Protein AF-A0A059EZJ6-F1 (afdb_monomer_lite)

Secondary structure (DSSP, 8-state):
-HHHHHHHHHHHGGGS-HHHHHHHHHHHHHHHHHHHHHTS-----HHHHHHHHHHHHHHHHHHHTT--SPPPTTHHHHHHHHHHHHHHHHHHHHHIIIIIGGG-S-HHHHHHHHHHHHHHHHHHHHHHHHHHHHHHHHHHHHT-

InterPro domains:
  IPR000620 EamA domain [PF00892] (4-62)
  IPR037185 Multidrug transporter EmrE superfamily [SSF103481] (2-66)

Organism: NCBI:txid1288291

Sequence (144 aa):
MYFFSTLIFMKYYVLLSAVKVGILKNIKIIVVFLFSYLFLNKRINYKQMIGVFLVMIGVVGNSFNKSNKKTITNELINTFILLFSLILSACDYCYFDLKLRPRIFNYSEYFADMNLFYFIVALSFQILCYLREKNIKIKIFINY

pLDDT: mean 78.37, std 11.6, range [40.5, 90.56]

Foldseek 3Di:
DLVVLVVLLVVLVVVDDPLLLLLLLLVLVVLLVVCCVPPVVDDDDPVNVVVNVVSVCVSVVSSVVDPDDDDDPVVVVSSVSNNVSSNVNSVVVNVCVPPVQVVDPDNPVVVVVVVVVVVVVVVVVVVVVVVVVVVVVVVVVVVD

Structure (mmCIF, N/CA/C/O backbone):
data_AF-A0A059EZJ6-F1
#
_entry.id   AF-A0A059EZJ6-F1
#
loop_
_atom_site.group_PDB
_atom_site.id
_atom_site.type_symbol
_atom_site.label_atom_id
_atom_site.label_alt_id
_atom_site.label_comp_id
_atom_site.label_asym_id
_atom_site.label_entity_id
_atom_site.label_seq_id
_atom_site.pdbx_PDB_ins_code
_atom_site.Cartn_x
_atom_site.Cartn_y
_atom_site.Cartn_z
_atom_site.occupancy
_atom_site.B_iso_or_equiv
_atom_site.auth_seq_id
_atom_site.auth_comp_id
_atom_site.auth_asym_id
_atom_site.auth_atom_id
_atom_site.pdbx_PDB_model_num
ATOM 1 N N . MET A 1 1 ? -8.935 11.594 -3.777 1.00 61.47 1 MET A N 1
ATOM 2 C CA . MET A 1 1 ? -7.517 11.556 -3.360 1.00 61.47 1 MET A CA 1
ATOM 3 C C . MET A 1 1 ? -6.865 10.209 -3.675 1.00 61.47 1 MET A C 1
ATOM 5 O O . MET A 1 1 ? -5.824 10.227 -4.321 1.00 61.47 1 MET A O 1
ATOM 9 N N . TYR A 1 2 ? -7.528 9.071 -3.413 1.00 69.44 2 TYR A N 1
ATOM 10 C CA . TYR A 1 2 ? -6.985 7.736 -3.732 1.00 69.44 2 TYR A CA 1
ATOM 11 C C . TYR A 1 2 ? -6.539 7.579 -5.193 1.00 69.44 2 TYR A C 1
ATOM 13 O O . TYR A 1 2 ? -5.416 7.162 -5.457 1.00 69.44 2 TYR A O 1
ATOM 21 N N . PHE A 1 3 ? -7.370 8.000 -6.152 1.00 69.44 3 PHE A N 1
ATOM 22 C CA . PHE A 1 3 ? -7.025 7.969 -7.579 1.00 69.44 3 PHE A CA 1
ATOM 23 C C . PHE A 1 3 ? -5.740 8.755 -7.900 1.00 69.44 3 PHE A C 1
ATOM 25 O O . PHE A 1 3 ? -4.879 8.272 -8.626 1.00 69.44 3 PHE A O 1
ATOM 32 N N . PHE A 1 4 ? -5.557 9.925 -7.280 1.00 75.38 4 PHE A N 1
ATOM 33 C CA . PHE A 1 4 ? -4.369 10.762 -7.461 1.00 75.38 4 PHE A CA 1
ATOM 34 C C . PHE A 1 4 ? -3.108 10.103 -6.891 1.00 75.38 4 PHE A C 1
ATOM 36 O O . PHE A 1 4 ? -2.084 10.040 -7.570 1.00 75.38 4 PHE A O 1
ATOM 43 N N . SER A 1 5 ? -3.198 9.535 -5.684 1.00 82.19 5 SER A N 1
ATOM 44 C CA . SER A 1 5 ? -2.112 8.730 -5.117 1.00 82.19 5 SER A CA 1
ATOM 45 C C . SER A 1 5 ? -1.775 7.536 -6.018 1.00 82.19 5 SER A C 1
ATOM 47 O O . SER A 1 5 ? -0.612 7.283 -6.312 1.00 82.19 5 SER A O 1
ATOM 49 N N . THR A 1 6 ? -2.779 6.832 -6.536 1.00 78.44 6 THR A N 1
ATOM 50 C CA . THR A 1 6 ? -2.544 5.661 -7.394 1.00 78.44 6 THR A CA 1
ATOM 51 C C . THR A 1 6 ? -1.853 6.048 -8.706 1.00 78.44 6 THR A C 1
ATOM 53 O O . THR A 1 6 ? -0.942 5.349 -9.143 1.00 78.44 6 THR A O 1
ATOM 56 N N . LEU A 1 7 ? -2.210 7.191 -9.305 1.00 78.31 7 LEU A N 1
ATOM 57 C CA . LEU A 1 7 ? -1.542 7.716 -10.501 1.00 78.31 7 LEU A CA 1
ATOM 58 C C . LEU A 1 7 ? -0.074 8.078 -10.247 1.00 78.31 7 LEU A C 1
ATOM 60 O O . LEU A 1 7 ? 0.791 7.719 -11.048 1.00 78.31 7 LEU A O 1
ATOM 64 N N . ILE A 1 8 ? 0.224 8.756 -9.132 1.00 83.69 8 ILE A N 1
ATOM 65 C CA . ILE A 1 8 ? 1.609 9.066 -8.746 1.00 83.69 8 ILE A CA 1
ATOM 66 C C . ILE A 1 8 ? 2.381 7.763 -8.543 1.00 83.69 8 ILE A C 1
ATOM 68 O O . ILE A 1 8 ? 3.453 7.585 -9.122 1.00 83.69 8 ILE A O 1
ATOM 72 N N . PHE A 1 9 ? 1.819 6.815 -7.794 1.00 85.31 9 PHE A N 1
ATOM 73 C CA . PHE A 1 9 ? 2.445 5.519 -7.572 1.00 85.31 9 PHE A CA 1
ATOM 74 C C . PHE A 1 9 ? 2.781 4.822 -8.899 1.00 85.31 9 PHE A C 1
ATOM 76 O O . PHE A 1 9 ? 3.932 4.437 -9.106 1.00 85.31 9 PHE A O 1
ATOM 83 N N . MET A 1 10 ? 1.814 4.726 -9.820 1.00 82.06 10 MET A N 1
ATOM 84 C CA . MET A 1 10 ? 1.993 4.083 -11.129 1.00 82.06 10 MET A CA 1
ATOM 85 C C . MET A 1 10 ? 3.024 4.793 -12.021 1.00 82.06 10 MET A C 1
ATOM 87 O O . MET A 1 10 ? 3.708 4.147 -12.810 1.00 82.06 10 MET A O 1
ATOM 91 N N . LYS A 1 11 ? 3.196 6.109 -11.884 1.00 81.06 11 LYS A N 1
ATOM 92 C CA . LYS A 1 11 ? 4.205 6.852 -12.649 1.00 81.06 11 LYS A CA 1
ATOM 93 C C . LYS A 1 11 ? 5.629 6.611 -12.137 1.00 81.06 11 LYS A C 1
ATOM 95 O O . LYS A 1 11 ? 6.552 6.489 -12.938 1.00 81.06 11 LYS A O 1
ATOM 100 N N . TYR A 1 12 ? 5.814 6.552 -10.819 1.00 81.56 12 TYR A N 1
ATOM 101 C CA . TYR A 1 12 ? 7.149 6.540 -10.209 1.00 81.56 12 TYR A CA 1
ATOM 102 C C . TYR A 1 12 ? 7.658 5.142 -9.829 1.00 81.56 12 TYR A C 1
ATOM 104 O O . TYR A 1 12 ? 8.867 4.972 -9.682 1.00 81.56 12 TYR A O 1
ATOM 112 N N . TYR A 1 13 ? 6.796 4.121 -9.713 1.00 81.69 13 TYR A N 1
ATOM 113 C CA . TYR A 1 13 ? 7.254 2.771 -9.342 1.00 81.69 13 TYR A CA 1
ATOM 114 C C . TYR A 1 13 ? 8.160 2.121 -10.394 1.00 81.69 13 TYR A C 1
ATOM 116 O O . TYR A 1 13 ? 9.045 1.355 -10.025 1.00 81.69 13 TYR A O 1
ATOM 124 N N . VAL A 1 14 ? 7.974 2.439 -11.680 1.00 79.38 14 VAL A N 1
ATOM 125 C CA . VAL A 1 14 ? 8.791 1.897 -12.783 1.00 79.38 14 VAL A CA 1
ATOM 126 C C . VAL A 1 14 ? 10.231 2.426 -12.731 1.00 79.38 14 VAL A C 1
ATOM 128 O O . VAL A 1 14 ? 11.149 1.780 -13.226 1.00 79.38 14 VAL A O 1
ATOM 131 N N . LEU A 1 15 ? 10.446 3.583 -12.095 1.00 79.44 15 LEU A N 1
ATOM 132 C CA . LEU A 1 15 ? 11.753 4.243 -11.998 1.00 79.44 15 LEU A CA 1
ATOM 133 C C . LEU A 1 15 ? 12.632 3.690 -10.866 1.00 79.44 15 LEU A C 1
ATOM 135 O O . LEU A 1 15 ? 13.781 4.103 -10.725 1.00 79.44 15 LEU A O 1
ATOM 139 N N . LEU A 1 16 ? 12.101 2.787 -10.039 1.00 77.38 16 LEU A N 1
ATOM 140 C CA . LEU A 1 16 ? 12.779 2.222 -8.876 1.00 77.38 16 LEU A CA 1
ATOM 141 C C . LEU A 1 16 ? 12.893 0.702 -9.007 1.00 77.38 16 LEU A C 1
ATOM 143 O O . LEU A 1 16 ? 12.056 0.034 -9.607 1.00 77.38 16 LEU A O 1
ATOM 147 N N . SER A 1 17 ? 13.930 0.130 -8.390 1.00 80.06 17 SER A N 1
ATOM 148 C CA . SER A 1 17 ? 14.060 -1.327 -8.287 1.00 80.06 17 SER A CA 1
ATOM 149 C C . SER A 1 17 ? 12.823 -1.937 -7.620 1.00 80.06 17 SER A C 1
ATOM 151 O O . SER A 1 17 ? 12.374 -1.451 -6.579 1.00 80.06 17 SER A O 1
ATOM 153 N N . ALA A 1 18 ? 12.334 -3.056 -8.162 1.00 76.94 18 ALA A N 1
ATOM 154 C CA . ALA A 1 18 ? 11.202 -3.801 -7.609 1.00 76.94 18 ALA A CA 1
ATOM 155 C C . ALA A 1 18 ? 11.384 -4.139 -6.118 1.00 76.94 18 ALA A C 1
ATOM 157 O O . ALA A 1 18 ? 10.416 -4.141 -5.360 1.00 76.94 18 ALA A O 1
ATOM 158 N N . VAL A 1 19 ? 12.630 -4.355 -5.679 1.00 77.19 19 VAL A N 1
ATOM 159 C CA . VAL A 1 19 ? 12.962 -4.572 -4.265 1.00 77.19 19 VAL A CA 1
ATOM 160 C C . VAL A 1 19 ? 12.653 -3.323 -3.444 1.00 77.19 19 VAL A C 1
ATOM 162 O O . VAL A 1 19 ? 11.889 -3.403 -2.490 1.00 77.19 19 VAL A O 1
ATOM 165 N N . LYS A 1 20 ? 13.182 -2.157 -3.845 1.00 77.94 20 LYS A N 1
ATOM 166 C CA . LYS A 1 20 ? 12.946 -0.881 -3.150 1.00 77.94 20 LYS A CA 1
ATOM 167 C C . LYS A 1 20 ? 11.453 -0.559 -3.100 1.00 77.94 20 LYS A C 1
ATOM 169 O O . LYS A 1 20 ? 10.941 -0.228 -2.039 1.00 77.94 20 LYS A O 1
ATOM 174 N N . VAL A 1 21 ? 10.735 -0.727 -4.212 1.00 82.56 21 VAL A N 1
ATOM 175 C CA . VAL A 1 21 ? 9.277 -0.517 -4.258 1.00 82.56 21 VAL A CA 1
ATOM 176 C C . VAL A 1 21 ? 8.549 -1.465 -3.304 1.00 82.56 21 VAL A C 1
ATOM 178 O O . VAL A 1 21 ? 7.637 -1.033 -2.601 1.00 82.56 21 VAL A O 1
ATOM 181 N N . GLY A 1 22 ? 8.955 -2.735 -3.245 1.00 79.25 22 GLY A N 1
ATOM 182 C CA . GLY A 1 22 ? 8.407 -3.710 -2.303 1.00 79.25 22 GLY A CA 1
ATOM 183 C C . GLY A 1 22 ? 8.581 -3.272 -0.849 1.00 79.25 22 GLY A C 1
ATOM 184 O O . GLY A 1 22 ? 7.619 -3.291 -0.086 1.00 79.25 22 GLY A O 1
ATOM 185 N N . ILE A 1 23 ? 9.772 -2.796 -0.484 1.00 81.69 23 ILE A N 1
ATOM 186 C CA . ILE A 1 23 ? 10.063 -2.275 0.861 1.00 81.69 23 ILE A CA 1
ATOM 187 C C . ILE A 1 23 ? 9.182 -1.063 1.167 1.00 81.69 23 ILE A C 1
ATOM 189 O O . ILE A 1 23 ? 8.494 -1.038 2.187 1.00 81.69 23 ILE A O 1
ATOM 193 N N . LEU A 1 24 ? 9.143 -0.090 0.253 1.00 84.00 24 LEU A N 1
ATOM 194 C CA . LEU A 1 24 ? 8.353 1.129 0.413 1.00 84.00 24 LEU A CA 1
ATOM 195 C C . LEU A 1 24 ? 6.864 0.821 0.581 1.00 84.00 24 LEU A C 1
ATOM 197 O O . LEU A 1 24 ? 6.231 1.369 1.479 1.00 84.00 24 LEU A O 1
ATOM 201 N N . LYS A 1 25 ? 6.300 -0.100 -0.212 1.00 84.81 25 LYS A N 1
ATOM 202 C CA . LYS A 1 25 ? 4.890 -0.507 -0.081 1.00 84.81 25 LYS A CA 1
ATOM 203 C C . LYS A 1 25 ? 4.546 -0.976 1.330 1.00 84.81 25 LYS A C 1
ATOM 205 O O . LYS A 1 25 ? 3.452 -0.687 1.807 1.00 84.81 25 LYS A O 1
ATOM 210 N N . ASN A 1 26 ? 5.465 -1.656 2.005 1.00 85.56 26 ASN A N 1
ATOM 211 C CA . ASN A 1 26 ? 5.215 -2.173 3.344 1.00 85.56 26 ASN A CA 1
ATOM 212 C C . ASN A 1 26 ? 5.242 -1.088 4.430 1.00 85.56 26 ASN A C 1
ATOM 214 O O . ASN A 1 26 ? 4.577 -1.244 5.453 1.00 85.56 26 ASN A O 1
ATOM 218 N N . ILE A 1 27 ? 5.894 0.055 4.184 1.00 83.50 27 ILE A N 1
ATOM 219 C CA . ILE A 1 27 ? 5.819 1.228 5.074 1.00 83.50 27 ILE A CA 1
ATOM 220 C C . ILE A 1 27 ? 4.369 1.704 5.224 1.00 83.50 27 ILE A C 1
ATOM 222 O O . ILE A 1 27 ? 3.977 2.158 6.299 1.00 83.50 27 ILE A O 1
ATOM 226 N N . LYS A 1 28 ? 3.532 1.518 4.192 1.00 85.75 28 LYS A N 1
ATOM 227 C CA . LYS A 1 28 ? 2.098 1.837 4.242 1.00 85.75 28 LYS A CA 1
ATOM 228 C C . LYS A 1 28 ? 1.406 1.206 5.456 1.00 85.75 28 LYS A C 1
ATOM 230 O O . LYS A 1 28 ? 0.552 1.850 6.053 1.00 85.75 28 LYS A O 1
ATOM 235 N N . ILE A 1 29 ? 1.780 -0.014 5.845 1.00 86.25 29 ILE A N 1
ATOM 236 C CA . ILE A 1 29 ? 1.166 -0.741 6.970 1.00 86.25 29 ILE A CA 1
ATOM 237 C C . ILE A 1 29 ? 1.432 -0.012 8.291 1.00 86.25 29 ILE A C 1
ATOM 239 O O . ILE A 1 29 ? 0.518 0.175 9.091 1.00 86.25 29 ILE A O 1
ATOM 243 N N . ILE A 1 30 ? 2.661 0.472 8.479 1.00 86.31 30 ILE A N 1
ATOM 244 C CA . ILE A 1 30 ? 3.070 1.255 9.652 1.00 86.31 30 ILE A CA 1
ATOM 245 C C . ILE A 1 30 ? 2.305 2.579 9.688 1.00 86.31 30 ILE A C 1
ATOM 247 O O . ILE A 1 30 ? 1.795 2.974 10.733 1.00 86.31 30 ILE A O 1
ATOM 251 N N . VAL A 1 31 ? 2.185 3.247 8.537 1.00 87.31 31 VAL A N 1
ATOM 252 C CA . VAL A 1 31 ? 1.465 4.523 8.428 1.00 87.31 31 VAL A CA 1
ATOM 253 C C . VAL A 1 31 ? -0.018 4.337 8.745 1.00 87.31 31 VAL A C 1
ATOM 255 O O . VAL A 1 31 ? -0.564 5.115 9.519 1.00 87.31 31 VAL A O 1
ATOM 258 N N . VAL A 1 32 ? -0.664 3.292 8.214 1.00 87.94 32 VAL A N 1
ATOM 259 C CA . VAL A 1 32 ? -2.070 2.974 8.523 1.00 87.94 32 VAL A CA 1
ATOM 260 C C . VAL A 1 32 ? -2.251 2.690 10.013 1.00 87.94 32 VAL A C 1
ATOM 262 O O . VAL A 1 32 ? -3.205 3.186 10.612 1.00 87.94 32 VAL A O 1
ATOM 265 N N . PHE A 1 33 ? -1.339 1.928 10.621 1.00 87.62 33 PHE A N 1
ATOM 266 C CA . PHE A 1 33 ? -1.367 1.638 12.053 1.00 87.62 33 PHE A CA 1
ATOM 267 C C . PHE A 1 33 ? -1.252 2.915 12.893 1.00 87.62 33 PHE A C 1
ATOM 269 O O . PHE A 1 33 ? -2.107 3.162 13.743 1.00 87.62 33 PHE A O 1
ATOM 276 N N . LEU A 1 34 ? -0.253 3.759 12.610 1.00 86.88 34 LEU A N 1
ATOM 277 C CA . LEU A 1 34 ? -0.044 5.036 13.298 1.00 86.88 34 LEU A CA 1
ATOM 278 C C . LEU A 1 34 ? -1.246 5.969 13.139 1.00 86.88 34 LEU A C 1
ATOM 280 O O . LEU A 1 34 ? -1.724 6.516 14.129 1.00 86.88 34 LEU A O 1
ATOM 284 N N . PHE A 1 35 ? -1.777 6.114 11.922 1.00 86.50 35 PHE A N 1
ATOM 285 C CA . PHE A 1 35 ? -2.961 6.939 11.685 1.00 86.50 35 PHE A CA 1
ATOM 286 C C . PHE A 1 35 ? -4.194 6.400 12.411 1.00 86.50 35 PHE A C 1
ATOM 288 O O . PHE A 1 35 ? -4.951 7.172 12.993 1.00 86.50 35 PHE A O 1
ATOM 295 N N . SER A 1 36 ? -4.387 5.082 12.418 1.00 84.31 36 SER A N 1
ATOM 296 C CA . SER A 1 36 ? -5.515 4.450 13.110 1.00 84.31 36 SER A CA 1
ATOM 297 C C . SER A 1 36 ? -5.436 4.612 14.626 1.00 84.31 36 SER A C 1
ATOM 299 O O . SER A 1 36 ? -6.460 4.819 15.276 1.00 84.31 36 SER A O 1
ATOM 301 N N . TYR A 1 37 ? -4.228 4.548 15.185 1.00 83.81 37 TYR A N 1
ATOM 302 C CA . TYR A 1 37 ? -4.005 4.775 16.607 1.00 83.81 37 TYR A CA 1
ATOM 303 C C . TYR A 1 37 ? -4.206 6.247 16.991 1.00 83.81 37 TYR A C 1
ATOM 305 O O . TYR A 1 37 ? -4.960 6.535 17.914 1.00 83.81 37 TYR A O 1
ATOM 313 N N . LEU A 1 38 ? -3.566 7.173 16.265 1.00 81.44 38 LEU A N 1
ATOM 314 C CA . LEU A 1 38 ? -3.495 8.592 16.635 1.00 81.44 38 LEU A CA 1
ATOM 315 C C . LEU A 1 38 ? -4.724 9.410 16.220 1.00 81.44 38 LEU A C 1
ATOM 317 O O . LEU A 1 38 ? -5.171 10.258 16.981 1.00 81.44 38 LEU A O 1
ATOM 321 N N . PHE A 1 39 ? -5.258 9.196 15.013 1.00 78.75 39 PHE A N 1
ATOM 322 C CA . PHE A 1 39 ? -6.326 10.041 14.454 1.00 78.75 39 PHE A CA 1
ATOM 323 C C . PHE A 1 39 ? -7.712 9.411 14.563 1.00 78.75 39 PHE A C 1
ATOM 325 O O . PHE A 1 39 ? -8.704 10.127 14.668 1.00 78.75 39 PHE A O 1
ATOM 332 N N . LEU A 1 40 ? -7.801 8.079 14.512 1.00 76.69 40 LEU A N 1
ATOM 333 C CA . LEU A 1 40 ? -9.084 7.376 14.564 1.00 76.69 40 LEU A CA 1
ATOM 334 C C . LEU A 1 40 ? -9.491 6.975 15.991 1.00 76.69 40 LEU A C 1
ATOM 336 O O . LEU A 1 40 ? -10.592 6.451 16.161 1.00 76.69 40 LEU A O 1
ATOM 340 N N . ASN A 1 41 ? -8.618 7.165 16.993 1.00 76.25 41 ASN A N 1
ATOM 341 C CA . ASN A 1 41 ? -8.789 6.680 18.371 1.00 76.25 41 ASN A CA 1
ATOM 342 C C . ASN A 1 41 ? -9.257 5.213 18.442 1.00 76.25 41 ASN A C 1
ATOM 344 O O . ASN A 1 41 ? -9.976 4.807 19.361 1.00 76.25 41 ASN A O 1
ATOM 348 N N . LYS A 1 42 ? -8.874 4.391 17.455 1.00 78.69 42 LYS A N 1
ATOM 349 C CA . LYS A 1 42 ? -9.260 2.981 17.437 1.00 78.69 42 LYS A CA 1
ATOM 350 C C . LYS A 1 42 ? -8.436 2.239 18.475 1.00 78.69 42 LYS A C 1
ATOM 352 O O . LYS A 1 42 ? -7.211 2.312 18.479 1.00 78.69 42 LYS A O 1
ATOM 357 N N . ARG A 1 43 ? -9.115 1.480 19.338 1.00 80.06 43 ARG A N 1
ATOM 358 C CA . ARG A 1 43 ? -8.443 0.585 20.284 1.00 80.06 43 ARG A CA 1
ATOM 359 C C . ARG A 1 43 ? -7.800 -0.556 19.508 1.00 80.06 43 ARG A C 1
ATOM 361 O O . ARG A 1 43 ? -8.487 -1.430 18.984 1.00 80.06 43 ARG A O 1
ATOM 368 N N . ILE A 1 44 ? -6.478 -0.519 19.425 1.00 78.00 44 ILE A N 1
ATOM 369 C CA . ILE A 1 44 ? -5.685 -1.551 18.771 1.00 78.00 44 ILE A CA 1
ATOM 370 C C . ILE A 1 44 ? -5.525 -2.717 19.739 1.00 78.00 44 ILE A C 1
ATOM 372 O O . ILE A 1 44 ? -5.061 -2.551 20.866 1.00 78.00 44 ILE A O 1
ATOM 376 N N . ASN A 1 45 ? -5.918 -3.908 19.298 1.00 85.88 45 ASN A N 1
ATOM 377 C CA . ASN A 1 45 ? -5.761 -5.119 20.095 1.00 85.88 45 ASN A CA 1
ATOM 378 C C . ASN A 1 45 ? -4.286 -5.564 20.096 1.00 85.88 45 ASN A C 1
ATOM 380 O O . ASN A 1 45 ? -3.601 -5.464 19.078 1.00 85.88 45 ASN A O 1
ATOM 384 N N . TYR A 1 46 ? -3.812 -6.144 21.198 1.00 84.25 46 TYR A N 1
ATOM 385 C CA . TYR A 1 46 ? -2.456 -6.683 21.334 1.00 84.25 46 TYR A CA 1
ATOM 386 C C . TYR A 1 46 ? -2.082 -7.656 20.199 1.00 84.25 46 TYR A C 1
ATOM 388 O O . TYR A 1 46 ? -0.980 -7.596 19.656 1.00 84.25 46 TYR A O 1
ATOM 396 N N . LYS A 1 47 ? -3.039 -8.479 19.740 1.00 87.44 47 LYS A N 1
ATOM 397 C CA . LYS A 1 47 ? -2.852 -9.371 18.578 1.00 87.44 47 LYS A CA 1
ATOM 398 C C . LYS A 1 47 ? -2.539 -8.612 17.278 1.00 87.44 47 LYS A C 1
ATOM 400 O O . LYS A 1 47 ? -1.719 -9.064 16.487 1.00 87.44 47 LYS A O 1
ATOM 405 N N . GLN A 1 48 ? -3.171 -7.457 17.056 1.00 84.69 48 GLN A N 1
ATOM 406 C CA . GLN A 1 48 ? -2.915 -6.617 15.878 1.00 84.69 48 GLN A CA 1
ATOM 407 C C . GLN A 1 48 ? -1.530 -5.971 15.958 1.00 84.69 48 GLN A C 1
ATOM 409 O O . GLN A 1 48 ? -0.835 -5.884 14.949 1.00 84.69 48 GLN A O 1
ATOM 414 N N . MET A 1 49 ? -1.106 -5.580 17.162 1.00 86.81 49 MET A N 1
ATOM 415 C CA . MET A 1 49 ? 0.220 -5.011 17.398 1.00 86.81 49 MET A CA 1
ATOM 416 C C . MET A 1 49 ? 1.335 -6.023 17.095 1.00 86.81 49 MET A C 1
ATOM 418 O O . MET A 1 49 ? 2.275 -5.695 16.372 1.00 86.81 49 MET A O 1
ATOM 422 N N . ILE A 1 50 ? 1.184 -7.275 17.549 1.00 89.62 50 ILE A N 1
ATOM 423 C CA . ILE A 1 50 ? 2.103 -8.374 17.202 1.00 89.62 50 ILE A CA 1
ATOM 424 C C . ILE A 1 50 ? 2.149 -8.591 15.684 1.00 89.62 50 ILE A C 1
ATOM 426 O O . ILE A 1 50 ? 3.230 -8.747 15.119 1.00 89.62 50 ILE A O 1
ATOM 430 N N . GLY A 1 51 ? 0.995 -8.559 15.010 1.00 85.94 51 GLY A N 1
ATOM 431 C CA . GLY A 1 51 ? 0.922 -8.698 13.554 1.00 85.94 51 GLY A CA 1
ATOM 432 C C . GLY A 1 51 ? 1.724 -7.625 12.812 1.00 85.94 51 GLY A C 1
ATOM 433 O O . GLY A 1 51 ? 2.499 -7.947 11.914 1.00 85.94 51 GLY A O 1
ATOM 434 N N . VAL A 1 52 ? 1.605 -6.358 13.220 1.00 85.88 52 VAL A N 1
ATOM 435 C CA . VAL A 1 52 ? 2.398 -5.262 12.632 1.00 85.88 52 VAL A CA 1
ATOM 436 C C . VAL A 1 52 ? 3.893 -5.452 12.889 1.00 85.88 52 VAL A C 1
ATOM 438 O O . VAL A 1 52 ? 4.702 -5.216 11.991 1.00 85.88 52 VAL A O 1
ATOM 441 N N . PHE A 1 53 ? 4.265 -5.933 14.075 1.00 87.44 53 PHE A N 1
ATOM 442 C CA . PHE A 1 53 ? 5.660 -6.201 14.419 1.00 87.44 53 PHE A CA 1
ATOM 443 C C . PHE A 1 53 ? 6.262 -7.344 13.584 1.00 87.44 53 PHE A C 1
ATOM 445 O O . PHE A 1 53 ? 7.365 -7.218 13.056 1.00 87.44 53 PHE A O 1
ATOM 452 N N . LEU A 1 54 ? 5.511 -8.430 13.381 1.00 88.69 54 LEU A N 1
ATOM 453 C CA . LEU A 1 54 ? 5.893 -9.537 12.497 1.00 88.69 54 LEU A CA 1
ATOM 454 C C . LEU A 1 54 ? 6.095 -9.075 11.052 1.00 88.69 54 LEU A C 1
ATOM 456 O O . LEU A 1 54 ? 7.084 -9.443 10.418 1.00 88.69 54 LEU A O 1
ATOM 460 N N . VAL A 1 55 ? 5.187 -8.238 10.544 1.00 85.75 55 VAL A N 1
ATOM 461 C CA . VAL A 1 55 ? 5.321 -7.644 9.209 1.00 85.75 55 VAL A CA 1
ATOM 462 C C . VAL A 1 55 ? 6.597 -6.810 9.126 1.00 85.75 55 VAL A C 1
ATOM 464 O O . VAL A 1 55 ? 7.373 -6.994 8.195 1.00 85.75 55 VAL A O 1
ATOM 467 N N . MET A 1 56 ? 6.858 -5.944 10.108 1.00 83.94 56 MET A N 1
ATOM 468 C CA . MET A 1 56 ? 8.088 -5.146 10.175 1.00 83.94 56 MET A CA 1
ATOM 469 C C . MET A 1 56 ? 9.346 -6.018 10.103 1.00 83.94 56 MET A C 1
ATOM 471 O O . MET A 1 56 ? 10.214 -5.765 9.266 1.00 83.94 56 MET A O 1
ATOM 475 N N . ILE A 1 57 ? 9.420 -7.075 10.916 1.00 85.88 57 ILE A N 1
ATOM 476 C CA . ILE A 1 57 ? 10.551 -8.013 10.912 1.00 85.88 57 ILE A CA 1
ATOM 477 C C . ILE A 1 57 ? 10.707 -8.668 9.535 1.00 85.88 57 ILE A C 1
ATOM 479 O O . ILE A 1 57 ? 11.815 -8.706 9.000 1.00 85.88 57 ILE A O 1
ATOM 483 N N . GLY A 1 58 ? 9.612 -9.138 8.932 1.00 83.06 58 GLY A N 1
ATOM 484 C CA . GLY A 1 58 ? 9.645 -9.763 7.608 1.00 83.06 58 GLY A CA 1
ATOM 485 C C . GLY A 1 58 ? 10.139 -8.813 6.514 1.00 83.06 58 GLY A C 1
ATOM 486 O O . GLY A 1 58 ? 10.931 -9.200 5.654 1.00 83.06 58 GLY A O 1
ATOM 487 N N . VAL A 1 59 ? 9.724 -7.548 6.566 1.00 80.75 59 VAL A N 1
ATOM 488 C CA . VAL A 1 59 ? 10.134 -6.517 5.603 1.00 80.75 59 VAL A CA 1
ATOM 489 C C . VAL A 1 59 ? 11.612 -6.202 5.754 1.00 80.75 59 VAL A C 1
ATOM 491 O O . VAL A 1 59 ? 12.346 -6.221 4.765 1.00 80.75 59 VAL A O 1
ATOM 494 N N . VAL A 1 60 ? 12.056 -5.939 6.981 1.00 77.56 60 VAL A N 1
ATOM 495 C CA . VAL A 1 60 ? 13.449 -5.608 7.291 1.00 77.56 60 VAL A CA 1
ATOM 496 C C . VAL A 1 60 ? 14.363 -6.783 6.933 1.00 77.56 60 VAL A C 1
ATOM 498 O O . VAL A 1 60 ? 15.327 -6.596 6.191 1.00 77.56 60 VAL A O 1
ATOM 501 N N . GLY A 1 61 ? 14.011 -8.005 7.342 1.00 77.19 61 GLY A N 1
ATOM 502 C CA . GLY A 1 61 ? 14.770 -9.216 7.023 1.00 77.19 61 GLY A CA 1
ATOM 503 C C . GLY A 1 61 ? 14.909 -9.465 5.517 1.00 77.19 61 GLY A C 1
ATOM 504 O O . GLY A 1 61 ? 16.005 -9.736 5.032 1.00 77.19 61 GLY A O 1
ATOM 505 N N . ASN A 1 62 ? 13.831 -9.292 4.746 1.00 72.94 62 ASN A N 1
ATOM 506 C CA . ASN A 1 62 ? 13.871 -9.468 3.289 1.00 72.94 62 ASN A CA 1
ATOM 507 C C . ASN A 1 62 ? 14.648 -8.345 2.569 1.00 72.94 62 ASN A C 1
ATOM 509 O O . ASN A 1 62 ? 15.199 -8.549 1.487 1.00 72.94 62 ASN A O 1
ATOM 513 N N . SER A 1 63 ? 14.720 -7.156 3.172 1.00 66.88 63 SER A N 1
ATOM 514 C CA . SER A 1 63 ? 15.434 -6.001 2.611 1.00 66.88 63 SER A CA 1
ATOM 515 C C . SER A 1 63 ? 16.952 -6.169 2.655 1.00 66.88 63 SER A C 1
ATOM 517 O O . SER A 1 63 ? 17.638 -5.805 1.697 1.00 66.88 63 SER A O 1
ATOM 519 N N . PHE A 1 64 ? 17.478 -6.743 3.742 1.00 65.75 64 PHE A N 1
ATOM 520 C CA . PHE A 1 64 ? 18.922 -6.896 3.947 1.00 65.75 64 PHE A CA 1
ATOM 521 C C . PHE A 1 64 ? 19.587 -7.824 2.927 1.00 65.75 64 PHE A C 1
ATOM 523 O O . PHE A 1 64 ? 20.743 -7.617 2.571 1.00 65.75 64 PHE A O 1
ATOM 530 N N . ASN A 1 65 ? 18.854 -8.792 2.377 1.00 63.75 65 ASN A N 1
ATOM 531 C CA . ASN A 1 65 ? 19.436 -9.821 1.517 1.00 63.75 65 ASN A CA 1
ATOM 532 C C . ASN A 1 65 ? 19.699 -9.365 0.062 1.00 63.75 65 ASN A C 1
ATOM 534 O O . ASN A 1 65 ? 20.164 -10.153 -0.758 1.00 63.75 65 ASN A O 1
ATOM 538 N N . LYS A 1 66 ? 19.355 -8.119 -0.312 1.00 60.31 66 LYS A N 1
ATOM 539 C CA . LYS A 1 66 ? 19.284 -7.712 -1.734 1.00 60.31 66 LYS A CA 1
ATOM 540 C C . LYS A 1 66 ? 19.908 -6.358 -2.097 1.00 60.31 66 LYS A C 1
ATOM 542 O O . LYS A 1 66 ? 19.761 -5.914 -3.238 1.00 60.31 66 LYS A O 1
ATOM 547 N N . SER A 1 67 ? 20.617 -5.697 -1.183 1.00 52.50 67 SER A N 1
ATOM 548 C CA . SER A 1 67 ? 21.148 -4.343 -1.407 1.00 52.50 67 SER A CA 1
ATOM 549 C C . SER A 1 67 ? 22.602 -4.330 -1.906 1.00 52.50 67 SER A C 1
ATOM 551 O O . SER A 1 67 ? 23.501 -3.976 -1.157 1.00 52.50 67 SER A O 1
ATOM 553 N N . ASN A 1 68 ? 22.832 -4.660 -3.184 1.00 51.44 68 ASN A N 1
ATOM 554 C CA . ASN A 1 68 ? 24.132 -4.472 -3.858 1.00 51.44 68 ASN A CA 1
ATOM 555 C C . ASN A 1 68 ? 23.983 -3.798 -5.242 1.00 51.44 68 ASN A C 1
ATOM 557 O O . ASN A 1 68 ? 24.426 -4.323 -6.261 1.00 51.44 68 ASN A O 1
ATOM 561 N N . LYS A 1 69 ? 23.336 -2.624 -5.316 1.00 56.09 69 LYS A N 1
ATOM 562 C CA . LYS A 1 69 ? 23.351 -1.777 -6.531 1.00 56.09 69 LYS A CA 1
ATOM 563 C C . LYS A 1 69 ? 23.583 -0.302 -6.192 1.00 56.09 69 LYS A C 1
ATOM 565 O O . LYS A 1 69 ? 22.929 0.231 -5.301 1.00 56.09 69 LYS A O 1
ATOM 570 N N . LYS A 1 70 ? 24.508 0.329 -6.933 1.00 50.78 70 LYS A N 1
ATOM 571 C CA . LYS A 1 70 ? 24.891 1.750 -6.827 1.00 50.78 70 LYS A CA 1
ATOM 572 C C . LYS A 1 70 ? 23.671 2.665 -6.994 1.00 50.78 70 LYS A C 1
ATOM 574 O O . LYS A 1 70 ? 22.921 2.522 -7.957 1.00 50.78 70 LYS A O 1
ATOM 579 N N . THR A 1 71 ? 23.508 3.594 -6.058 1.00 53.72 71 THR A N 1
ATOM 580 C CA . THR A 1 71 ? 22.462 4.621 -6.025 1.00 53.72 71 THR A CA 1
ATOM 581 C C . THR A 1 71 ? 22.740 5.720 -7.052 1.00 53.72 71 THR A C 1
ATOM 583 O O . THR A 1 71 ? 23.808 6.328 -7.038 1.00 53.72 71 THR A O 1
ATOM 586 N N . ILE A 1 72 ? 21.780 5.986 -7.942 1.00 55.84 72 ILE A N 1
ATOM 587 C CA . ILE A 1 72 ? 21.829 7.115 -8.890 1.00 55.84 72 ILE A CA 1
ATOM 588 C C . ILE A 1 72 ? 21.159 8.325 -8.224 1.00 55.84 72 ILE A C 1
ATOM 590 O O . ILE A 1 72 ? 20.138 8.183 -7.557 1.00 55.84 72 ILE A O 1
ATOM 594 N N . THR A 1 73 ? 21.705 9.525 -8.414 1.00 54.28 73 THR A N 1
ATOM 595 C CA . THR A 1 73 ? 21.301 10.789 -7.763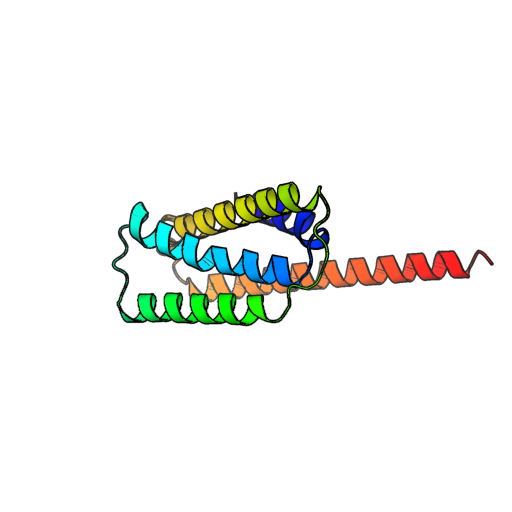 1.00 54.28 73 THR A CA 1
ATOM 596 C C . THR A 1 73 ? 19.821 11.177 -7.928 1.00 54.28 73 THR A C 1
ATOM 598 O O . THR A 1 73 ? 19.264 11.808 -7.033 1.00 54.28 73 THR A O 1
ATOM 601 N N . ASN A 1 74 ? 19.133 10.724 -8.984 1.00 65.19 74 ASN A N 1
ATOM 602 C CA . ASN A 1 74 ? 17.686 10.941 -9.167 1.00 65.19 74 ASN A CA 1
ATOM 603 C C . ASN A 1 74 ? 16.792 9.931 -8.421 1.00 65.19 74 ASN A C 1
ATOM 605 O O . ASN A 1 74 ? 15.576 10.122 -8.349 1.00 65.19 74 ASN A O 1
ATOM 609 N N . GLU A 1 75 ? 17.352 8.862 -7.846 1.00 73.19 75 GLU A N 1
ATOM 610 C CA . GLU A 1 75 ? 16.555 7.883 -7.098 1.00 73.19 75 GLU A CA 1
ATOM 611 C C . GLU A 1 75 ? 15.959 8.482 -5.823 1.00 73.19 75 GLU A C 1
ATOM 613 O O . GLU A 1 75 ? 14.834 8.125 -5.490 1.00 73.19 75 GLU A O 1
ATOM 618 N N . LEU A 1 76 ? 16.661 9.406 -5.150 1.00 78.75 76 LEU A N 1
ATOM 619 C CA . LEU A 1 76 ? 16.218 9.989 -3.878 1.00 78.75 76 LEU A CA 1
ATOM 620 C C . LEU A 1 76 ? 14.876 10.717 -4.011 1.00 78.75 76 LEU A C 1
ATOM 622 O O . LEU A 1 76 ? 13.939 10.434 -3.261 1.00 78.75 76 LEU A O 1
ATOM 626 N N . ILE A 1 77 ? 14.755 11.602 -5.002 1.00 83.88 77 ILE A N 1
ATOM 627 C CA . ILE A 1 77 ? 13.522 12.356 -5.264 1.00 83.88 77 ILE A CA 1
ATOM 628 C C . ILE A 1 77 ? 12.377 11.392 -5.599 1.00 83.88 77 ILE A C 1
ATOM 630 O O . ILE A 1 77 ? 11.285 11.511 -5.044 1.00 83.88 77 ILE A O 1
ATOM 634 N N . ASN A 1 78 ? 12.641 10.378 -6.429 1.00 83.69 78 ASN A N 1
ATOM 635 C CA . ASN A 1 78 ? 11.643 9.367 -6.779 1.00 83.69 78 ASN A CA 1
ATOM 636 C C . ASN A 1 78 ? 11.189 8.559 -5.554 1.00 83.69 78 ASN A C 1
ATOM 638 O O . ASN A 1 78 ? 9.992 8.322 -5.398 1.00 83.69 78 ASN A O 1
ATOM 642 N N . THR A 1 79 ? 12.103 8.180 -4.651 1.00 85.25 79 THR A N 1
ATOM 643 C CA . THR A 1 79 ? 11.740 7.527 -3.380 1.00 85.25 79 THR A CA 1
ATOM 644 C C . THR A 1 79 ? 10.872 8.419 -2.502 1.00 85.25 79 THR A C 1
ATOM 646 O O . THR A 1 79 ? 9.890 7.923 -1.953 1.00 85.25 79 THR A O 1
ATOM 649 N N . PHE A 1 80 ? 11.171 9.718 -2.395 1.00 88.06 80 PHE A N 1
ATOM 650 C CA . PHE A 1 80 ? 10.359 10.651 -1.607 1.00 88.06 80 PHE A CA 1
ATOM 651 C C . PHE A 1 80 ? 8.956 10.834 -2.186 1.00 88.06 80 PHE A C 1
ATOM 653 O O . PHE A 1 80 ? 7.976 10.767 -1.444 1.00 88.06 80 PHE A O 1
ATOM 660 N N . ILE A 1 81 ? 8.836 10.999 -3.504 1.00 88.94 81 ILE A N 1
ATOM 661 C CA . ILE A 1 81 ? 7.533 11.119 -4.172 1.00 88.94 81 ILE A CA 1
ATOM 662 C C . ILE A 1 81 ? 6.709 9.841 -3.973 1.00 88.94 81 ILE A C 1
ATOM 664 O O . ILE A 1 81 ? 5.511 9.901 -3.686 1.00 88.94 81 ILE A O 1
ATOM 668 N N . LEU A 1 82 ? 7.346 8.673 -4.080 1.00 88.19 82 LEU A N 1
ATOM 669 C CA . LEU A 1 82 ? 6.673 7.388 -3.917 1.00 88.19 82 LEU A CA 1
ATOM 670 C C . LEU A 1 82 ? 6.258 7.147 -2.454 1.00 88.19 82 LEU A C 1
ATOM 672 O O . LEU A 1 82 ? 5.146 6.682 -2.206 1.00 88.19 82 LEU A O 1
ATOM 676 N N . LEU A 1 83 ? 7.083 7.548 -1.482 1.00 88.62 83 LEU A N 1
ATOM 677 C CA . LEU A 1 83 ? 6.716 7.576 -0.060 1.00 88.62 83 LEU A CA 1
ATOM 678 C C . LEU A 1 83 ? 5.512 8.482 0.200 1.00 88.62 83 LEU A C 1
ATOM 680 O O . LEU A 1 83 ? 4.548 8.049 0.829 1.00 88.62 83 LEU A O 1
ATOM 684 N N . PHE A 1 84 ? 5.537 9.709 -0.319 1.00 89.88 84 PHE A N 1
ATOM 685 C CA . PHE A 1 84 ? 4.431 10.655 -0.184 1.00 89.88 84 PHE A CA 1
ATOM 686 C C . PHE A 1 84 ? 3.129 10.078 -0.751 1.00 89.88 84 PHE A C 1
ATOM 688 O O . PHE A 1 84 ? 2.089 10.099 -0.093 1.00 89.88 84 PHE A O 1
ATOM 695 N N . SER A 1 85 ? 3.206 9.470 -1.936 1.00 90.56 85 SER A N 1
ATOM 696 C CA . SER A 1 85 ? 2.089 8.763 -2.559 1.00 90.56 85 SER A CA 1
ATOM 697 C C . SER A 1 85 ? 1.514 7.681 -1.641 1.00 90.56 85 SER A C 1
ATOM 699 O O . SER A 1 85 ? 0.298 7.605 -1.457 1.00 90.56 85 SER A O 1
ATOM 701 N N . LEU A 1 86 ? 2.372 6.849 -1.046 1.00 89.06 86 LEU A N 1
ATOM 702 C CA . LEU A 1 86 ? 1.959 5.761 -0.159 1.00 89.06 86 LEU A CA 1
ATOM 703 C C . LEU A 1 86 ? 1.311 6.270 1.130 1.00 89.06 86 LEU A C 1
ATOM 705 O O . LEU A 1 86 ? 0.302 5.704 1.554 1.00 89.06 86 LEU A O 1
ATOM 709 N N . ILE A 1 87 ? 1.850 7.343 1.713 1.00 89.56 87 ILE A N 1
ATOM 710 C CA . ILE A 1 87 ? 1.271 8.003 2.889 1.00 89.56 87 ILE 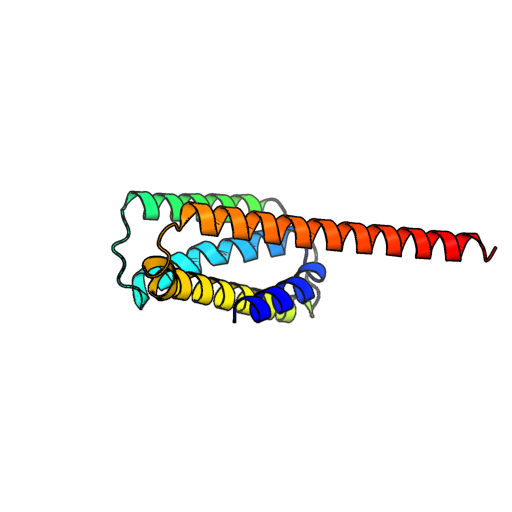A CA 1
ATOM 711 C C . ILE A 1 87 ? -0.123 8.535 2.549 1.00 89.56 87 ILE A C 1
ATOM 713 O O . ILE A 1 87 ? -1.075 8.228 3.260 1.00 89.56 87 ILE A O 1
ATOM 717 N N . LEU A 1 88 ? -0.278 9.233 1.420 1.00 89.50 88 LEU A N 1
ATOM 718 C CA . LEU A 1 88 ? -1.580 9.744 0.982 1.00 89.50 88 LEU A CA 1
ATOM 719 C C . LEU A 1 88 ? -2.607 8.606 0.817 1.00 89.50 88 LEU A C 1
ATOM 721 O O . LEU A 1 88 ? -3.728 8.701 1.309 1.00 89.50 88 LEU A O 1
ATOM 725 N N . SER A 1 89 ? -2.192 7.484 0.213 1.00 88.62 89 SER A N 1
ATOM 726 C CA . SER A 1 89 ? -3.033 6.284 0.058 1.00 88.62 89 SER A CA 1
ATOM 727 C C . SER A 1 89 ? -3.423 5.649 1.398 1.00 88.62 89 SER A C 1
ATOM 729 O O . SER A 1 89 ? -4.519 5.103 1.527 1.00 88.62 89 SER A O 1
ATOM 731 N N . ALA A 1 90 ? -2.521 5.659 2.386 1.00 87.88 90 ALA A N 1
ATOM 732 C CA . ALA A 1 90 ? -2.807 5.178 3.736 1.00 87.88 90 ALA A CA 1
ATOM 733 C C . ALA A 1 90 ? -3.850 6.062 4.427 1.00 87.88 90 ALA A C 1
ATOM 735 O O . ALA A 1 90 ? -4.823 5.541 4.968 1.00 87.88 90 ALA A O 1
ATOM 736 N N . CYS A 1 91 ? -3.681 7.383 4.354 1.00 87.75 91 CYS A N 1
ATOM 737 C CA . CYS A 1 91 ? -4.630 8.345 4.910 1.00 87.75 91 CYS A CA 1
ATOM 738 C C . CYS A 1 91 ? -6.020 8.189 4.286 1.00 87.75 91 CYS A C 1
ATOM 740 O O . CYS A 1 91 ? -7.015 8.150 5.008 1.00 87.75 91 CYS A O 1
ATOM 742 N N . ASP A 1 92 ? -6.087 8.028 2.961 1.00 86.62 92 ASP A N 1
ATOM 743 C CA . ASP A 1 92 ? -7.339 7.789 2.240 1.00 86.62 92 ASP A CA 1
ATOM 744 C C . ASP A 1 92 ? -8.046 6.519 2.719 1.00 86.62 92 ASP A C 1
ATOM 746 O O . ASP A 1 92 ? -9.259 6.522 2.931 1.00 86.62 92 ASP A O 1
ATOM 750 N N . TYR A 1 93 ? -7.288 5.438 2.922 1.00 85.06 93 TYR A N 1
ATOM 751 C CA . TYR A 1 93 ? -7.826 4.186 3.446 1.00 85.06 93 TYR A CA 1
ATOM 752 C C . TYR A 1 93 ? -8.402 4.368 4.857 1.00 85.06 93 TYR A C 1
ATOM 754 O O . TYR A 1 93 ? -9.527 3.951 5.126 1.00 85.06 93 TYR A O 1
ATOM 762 N N . CYS A 1 94 ? -7.667 5.046 5.740 1.00 85.56 94 CYS A N 1
ATOM 763 C CA . CYS A 1 94 ? -8.128 5.348 7.093 1.00 85.56 94 CYS A CA 1
ATOM 764 C C . CYS A 1 94 ? -9.394 6.226 7.092 1.00 85.56 94 CYS A C 1
ATOM 766 O O . CYS A 1 94 ? -10.332 5.970 7.847 1.00 85.56 94 CYS A O 1
ATOM 768 N N . TYR A 1 95 ? -9.461 7.233 6.217 1.00 85.38 95 TYR A N 1
ATOM 769 C CA . TYR A 1 95 ? -10.643 8.084 6.065 1.00 85.38 95 TYR A CA 1
ATOM 770 C C . TYR A 1 95 ? -11.855 7.308 5.535 1.00 85.38 95 TYR A C 1
ATOM 772 O O . TYR A 1 95 ? -12.972 7.471 6.038 1.00 85.38 95 TYR A O 1
ATOM 780 N N . PHE A 1 96 ? -11.640 6.437 4.546 1.00 84.75 96 PHE A N 1
ATOM 781 C CA . PHE A 1 96 ? -12.678 5.554 4.025 1.00 84.75 96 PHE A CA 1
ATOM 782 C C . PHE A 1 96 ? -13.247 4.660 5.134 1.00 84.75 96 PHE A C 1
ATOM 784 O O . PHE A 1 96 ? -14.465 4.586 5.302 1.00 84.75 96 PHE A O 1
ATOM 791 N N . ASP A 1 97 ? -12.373 4.051 5.935 1.00 83.50 97 ASP A N 1
ATOM 792 C CA . ASP A 1 97 ? -12.749 3.159 7.032 1.00 83.50 97 ASP A CA 1
ATOM 793 C C . ASP A 1 97 ? -13.496 3.884 8.170 1.00 83.50 97 ASP A C 1
ATOM 795 O O . ASP A 1 97 ? -14.346 3.282 8.825 1.00 83.50 97 ASP A O 1
ATOM 799 N N . LEU A 1 98 ? -13.241 5.180 8.391 1.00 83.38 98 LEU A N 1
ATOM 800 C CA . LEU A 1 98 ? -14.009 5.997 9.340 1.00 83.38 98 LEU A CA 1
ATOM 801 C C . LEU A 1 98 ? -15.390 6.392 8.830 1.00 83.38 98 LEU A C 1
ATOM 803 O O . LEU A 1 98 ? -16.370 6.301 9.564 1.00 83.38 98 LEU A O 1
ATOM 807 N N . LYS A 1 99 ? -15.451 6.963 7.624 1.00 84.06 99 LYS A N 1
ATOM 808 C CA . LYS A 1 99 ? -16.600 7.782 7.213 1.00 84.06 99 LYS A CA 1
ATOM 809 C C . LYS A 1 99 ? -17.499 7.088 6.207 1.00 84.06 99 LYS A C 1
ATOM 811 O O . LYS A 1 99 ? -18.711 7.292 6.232 1.00 84.06 99 LYS A O 1
ATOM 816 N N . LEU A 1 100 ? -16.903 6.317 5.302 1.00 82.56 100 LEU A N 1
ATOM 817 C CA . LEU A 1 100 ? -17.607 5.685 4.190 1.00 82.56 100 LEU A CA 1
ATOM 818 C C . LEU A 1 100 ? -18.026 4.267 4.556 1.00 82.56 100 LEU A C 1
ATOM 820 O O . LEU A 1 100 ? -19.191 3.929 4.381 1.00 82.56 100 LEU A O 1
ATOM 824 N N . ARG A 1 101 ? -17.125 3.475 5.148 1.00 82.94 101 ARG A N 1
ATOM 825 C CA . ARG A 1 101 ? -17.396 2.079 5.508 1.00 82.94 101 ARG A CA 1
ATOM 826 C C . ARG A 1 101 ? -18.661 1.882 6.359 1.00 82.94 101 ARG A C 1
ATOM 828 O O . ARG A 1 101 ? -19.439 1.010 5.992 1.00 82.94 101 ARG A O 1
ATOM 835 N N . PRO A 1 102 ? -18.938 2.667 7.421 1.00 84.69 102 PRO A N 1
ATOM 836 C CA . PRO A 1 102 ? -20.147 2.469 8.231 1.00 84.69 102 PRO A CA 1
ATOM 837 C C . PRO A 1 102 ? -21.453 2.771 7.486 1.00 84.69 102 PRO A C 1
ATOM 839 O O . PRO A 1 102 ? -22.520 2.387 7.946 1.00 84.69 102 PRO A O 1
ATOM 842 N N . ARG A 1 103 ? -21.383 3.489 6.356 1.00 87.62 103 ARG A N 1
ATOM 843 C CA . ARG A 1 103 ? -22.545 3.833 5.523 1.00 87.62 103 ARG A CA 1
ATOM 844 C C . ARG A 1 103 ? -22.853 2.763 4.475 1.00 87.62 103 ARG A C 1
ATOM 846 O O . ARG A 1 103 ? -23.849 2.883 3.770 1.00 87.62 103 ARG A O 1
ATOM 853 N N . ILE A 1 104 ? -21.994 1.753 4.340 1.00 86.75 104 ILE A N 1
ATOM 854 C CA . ILE A 1 104 ? -22.154 0.660 3.382 1.00 86.75 104 ILE A CA 1
ATOM 855 C C . ILE A 1 104 ? -22.840 -0.497 4.108 1.00 86.75 104 ILE A C 1
ATOM 857 O O . ILE A 1 104 ? -22.277 -1.054 5.046 1.00 86.75 104 ILE A O 1
ATOM 861 N N . PHE A 1 105 ? -24.044 -0.856 3.658 1.00 80.00 105 PHE A N 1
ATOM 862 C CA . PHE A 1 105 ? -24.863 -1.903 4.277 1.00 80.00 105 PHE A CA 1
ATOM 863 C C . PHE A 1 105 ? -24.195 -3.290 4.189 1.00 80.00 105 PHE A C 1
ATOM 865 O O . PHE A 1 105 ? -24.010 -3.943 5.210 1.00 80.00 105 PHE A O 1
ATOM 872 N N . ASN A 1 106 ? -23.721 -3.682 2.996 1.00 86.38 106 ASN A N 1
ATOM 873 C CA . ASN A 1 106 ? -22.988 -4.934 2.757 1.00 86.38 106 ASN A CA 1
ATOM 874 C C . ASN A 1 106 ? -21.540 -4.663 2.331 1.00 86.38 106 AS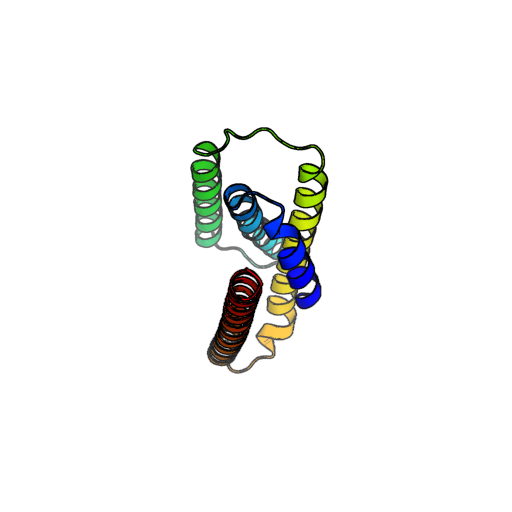N A C 1
ATOM 876 O O . ASN A 1 106 ? -21.199 -4.643 1.148 1.00 86.38 106 ASN A O 1
ATOM 880 N N . TYR A 1 107 ? -20.657 -4.455 3.310 1.00 83.38 107 TYR A N 1
ATOM 881 C CA . TYR A 1 107 ? -19.244 -4.171 3.035 1.00 83.38 107 TYR A CA 1
ATOM 882 C C . TYR A 1 107 ? -18.520 -5.316 2.306 1.00 83.38 107 TYR A C 1
ATOM 884 O O . TYR A 1 107 ? -17.656 -5.050 1.475 1.00 83.38 107 TYR A O 1
ATOM 892 N N . SER A 1 108 ? -18.848 -6.577 2.607 1.00 84.38 108 SER A N 1
ATOM 893 C CA . SER A 1 108 ? -18.214 -7.748 1.984 1.00 84.38 108 SER A CA 1
ATOM 894 C C . SER A 1 108 ? -18.484 -7.829 0.484 1.00 84.38 108 SER A C 1
ATOM 896 O O . SER A 1 108 ? -17.545 -8.021 -0.284 1.00 84.38 108 SER A O 1
ATOM 898 N N . GLU A 1 109 ? -19.740 -7.641 0.076 1.00 87.25 109 GLU A N 1
ATOM 899 C CA . GLU A 1 109 ? -20.149 -7.624 -1.335 1.00 87.25 109 GLU A CA 1
ATOM 900 C C . GLU A 1 109 ? -19.521 -6.431 -2.054 1.00 87.25 109 GLU A C 1
ATOM 902 O O . GLU A 1 109 ? -18.808 -6.616 -3.034 1.00 87.25 109 GLU A O 1
ATOM 907 N N . TYR A 1 110 ? -19.636 -5.228 -1.478 1.00 86.44 110 TYR A N 1
ATOM 908 C CA . TYR A 1 110 ? -19.001 -4.025 -2.023 1.00 86.44 110 TYR A CA 1
ATOM 909 C C . TYR A 1 110 ? -17.488 -4.201 -2.237 1.00 86.44 110 TYR A C 1
ATOM 911 O O . TYR A 1 110 ? -16.935 -3.788 -3.257 1.00 86.44 110 TYR A O 1
ATOM 919 N N . PHE A 1 111 ? -16.794 -4.809 -1.272 1.00 83.12 111 PHE A N 1
ATOM 920 C CA . PHE A 1 111 ? -15.360 -5.066 -1.369 1.00 83.12 111 PHE A CA 1
ATOM 921 C C . PHE A 1 111 ? -15.026 -6.090 -2.461 1.00 83.12 111 PHE A C 1
ATOM 923 O O . PHE A 1 111 ? -14.039 -5.910 -3.181 1.00 83.12 111 PHE A O 1
ATOM 930 N N . ALA A 1 112 ? -15.829 -7.149 -2.595 1.00 85.12 112 ALA A N 1
ATOM 931 C CA . ALA A 1 112 ? -15.666 -8.141 -3.652 1.00 85.12 112 ALA A CA 1
ATOM 932 C C . ALA A 1 112 ? -15.858 -7.505 -5.036 1.00 85.12 112 ALA A C 1
ATOM 934 O O . ALA A 1 112 ? -14.968 -7.630 -5.880 1.00 85.12 112 ALA A O 1
ATOM 935 N N . ASP A 1 113 ? -16.938 -6.745 -5.221 1.00 88.00 113 ASP A N 1
ATOM 936 C CA . ASP A 1 113 ? -17.271 -6.068 -6.477 1.00 88.00 113 ASP A CA 1
ATOM 937 C C . ASP A 1 113 ? -16.175 -5.089 -6.900 1.00 88.00 113 ASP A C 1
ATOM 939 O O . ASP A 1 113 ? -15.723 -5.100 -8.047 1.00 88.00 113 ASP A O 1
ATOM 943 N N . MET A 1 114 ? -15.680 -4.279 -5.960 1.00 82.88 114 MET A N 1
ATOM 944 C CA . MET A 1 114 ? -14.612 -3.320 -6.242 1.00 82.88 114 MET A CA 1
ATOM 945 C C . MET A 1 114 ? -13.306 -4.017 -6.630 1.00 82.88 114 MET A C 1
ATOM 947 O O . MET A 1 114 ? -12.642 -3.582 -7.572 1.00 82.88 114 MET A O 1
ATOM 951 N N . ASN A 1 115 ? -12.928 -5.108 -5.960 1.00 83.75 115 ASN A N 1
ATOM 952 C CA . ASN A 1 115 ? -11.727 -5.862 -6.334 1.00 83.75 115 ASN A CA 1
ATOM 953 C C . ASN A 1 115 ? -11.868 -6.537 -7.701 1.00 83.75 115 ASN A C 1
ATOM 955 O O . ASN A 1 115 ? -10.914 -6.518 -8.480 1.00 83.75 115 ASN A O 1
ATOM 959 N N . LEU A 1 116 ? -13.042 -7.095 -8.006 1.00 87.94 116 LEU A N 1
ATOM 960 C CA . LEU A 1 116 ? -13.346 -7.670 -9.317 1.00 87.94 116 LEU A CA 1
ATOM 961 C C . LEU A 1 116 ? -13.235 -6.607 -10.412 1.00 87.94 116 LEU A C 1
ATOM 963 O O . LEU A 1 116 ? -12.565 -6.823 -11.422 1.00 87.94 116 LEU A O 1
ATOM 967 N N . PHE A 1 117 ? -13.807 -5.428 -10.171 1.00 85.94 117 PHE A N 1
ATOM 968 C CA . PHE A 1 117 ? -13.697 -4.288 -11.072 1.00 85.94 117 PHE A CA 1
ATOM 969 C C . PHE A 1 117 ? -12.233 -3.882 -11.302 1.00 85.94 117 PHE A C 1
ATOM 971 O O . PHE A 1 117 ? -11.790 -3.794 -12.449 1.00 85.94 117 PHE A O 1
ATOM 978 N N . TYR A 1 118 ? -11.444 -3.705 -10.235 1.00 78.62 118 TYR A N 1
ATOM 979 C CA . TYR A 1 118 ? -10.018 -3.378 -10.355 1.00 78.62 118 TYR A CA 1
ATOM 980 C C . TYR A 1 118 ? -9.225 -4.455 -11.100 1.00 78.62 118 TYR A C 1
ATOM 982 O O . TYR A 1 118 ? -8.347 -4.120 -11.897 1.00 78.62 118 TYR A O 1
ATOM 990 N N . PHE A 1 119 ? -9.532 -5.733 -10.875 1.00 81.44 119 PHE A N 1
ATOM 991 C CA . PHE A 1 119 ? -8.899 -6.844 -11.580 1.00 81.44 119 PHE A CA 1
ATOM 992 C C . PHE A 1 119 ? -9.185 -6.794 -13.085 1.00 81.44 119 PHE A C 1
ATOM 994 O O . PHE A 1 119 ? -8.254 -6.883 -13.885 1.00 81.44 119 PHE A O 1
ATOM 1001 N N . ILE A 1 120 ? -10.442 -6.572 -13.479 1.00 88.19 120 ILE A N 1
ATOM 1002 C CA . ILE A 1 120 ? -10.844 -6.457 -14.889 1.00 88.19 120 ILE A CA 1
ATOM 1003 C C . ILE A 1 120 ? -10.150 -5.262 -15.560 1.00 88.19 120 ILE A C 1
ATOM 1005 O O . ILE A 1 120 ? -9.625 -5.383 -16.671 1.00 88.19 120 ILE A O 1
ATOM 1009 N N . VAL A 1 121 ? -10.092 -4.110 -14.886 1.00 80.12 121 VAL A N 1
ATOM 1010 C CA . VAL A 1 121 ? -9.395 -2.915 -15.394 1.00 80.12 121 VAL A CA 1
ATOM 1011 C C . VAL A 1 121 ? -7.888 -3.162 -15.543 1.00 80.12 121 VAL A C 1
ATOM 1013 O O . VAL A 1 121 ? -7.295 -2.795 -16.557 1.00 80.12 121 VAL A O 1
ATOM 1016 N N . ALA A 1 122 ? -7.249 -3.819 -14.574 1.00 73.50 122 ALA A N 1
ATOM 1017 C CA . ALA A 1 122 ? -5.828 -4.148 -14.666 1.00 73.50 122 ALA A CA 1
ATOM 1018 C C . ALA A 1 122 ? -5.541 -5.139 -15.808 1.00 73.50 122 ALA A C 1
ATOM 1020 O O . ALA A 1 122 ? -4.594 -4.947 -16.573 1.00 73.50 122 ALA A O 1
ATOM 1021 N N . LEU A 1 123 ? -6.379 -6.167 -15.954 1.00 80.69 123 LEU A N 1
ATOM 1022 C CA . LEU A 1 123 ? -6.237 -7.195 -16.983 1.00 80.69 123 LEU A CA 1
ATOM 1023 C C . LEU A 1 123 ? -6.438 -6.607 -18.386 1.00 80.69 123 LEU A C 1
ATOM 1025 O O . LEU A 1 123 ? -5.624 -6.850 -19.276 1.00 80.69 123 LEU A O 1
ATOM 1029 N N . SER A 1 124 ? -7.458 -5.767 -18.569 1.00 83.19 124 SER A N 1
ATOM 1030 C CA . SER A 1 124 ? -7.680 -5.045 -19.830 1.00 83.19 124 SER A CA 1
ATOM 1031 C C . SER A 1 124 ? -6.519 -4.108 -20.178 1.00 83.19 124 SER A C 1
ATOM 1033 O O . SER A 1 124 ? -6.035 -4.138 -21.311 1.00 83.19 124 SER A O 1
ATOM 1035 N N . PHE A 1 125 ? -5.996 -3.342 -19.216 1.00 78.00 125 PHE A N 1
ATOM 1036 C CA . PHE A 1 125 ? -4.811 -2.506 -19.434 1.00 78.00 125 PHE A CA 1
ATOM 1037 C C . PHE A 1 125 ? -3.585 -3.335 -19.845 1.00 78.00 125 PHE A C 1
ATOM 1039 O O . PHE A 1 125 ? -2.855 -2.965 -20.767 1.00 78.00 125 PHE A O 1
ATOM 1046 N N . GLN A 1 126 ? -3.374 -4.486 -19.207 1.00 78.69 126 GLN A N 1
ATOM 1047 C CA . GLN A 1 126 ? -2.252 -5.363 -19.522 1.00 78.69 126 GLN A CA 1
ATOM 1048 C C . GLN A 1 126 ? -2.372 -5.993 -20.918 1.00 78.69 126 GLN A C 1
ATOM 1050 O O . GLN A 1 126 ? -1.374 -6.057 -21.639 1.00 78.69 126 GLN A O 1
ATOM 1055 N N . ILE A 1 127 ? -3.584 -6.372 -21.340 1.00 82.69 127 ILE A N 1
ATOM 1056 C CA . ILE A 1 127 ? -3.861 -6.810 -22.717 1.00 82.69 127 ILE A CA 1
ATOM 1057 C C . ILE A 1 127 ? -3.531 -5.691 -23.714 1.00 82.69 127 ILE A C 1
ATOM 1059 O O . ILE A 1 127 ? -2.853 -5.944 -24.711 1.00 82.69 127 ILE A O 1
ATOM 1063 N N . LEU A 1 128 ? -3.950 -4.451 -23.443 1.00 80.94 128 LEU A N 1
ATOM 1064 C CA . LEU A 1 128 ? -3.662 -3.305 -24.314 1.00 80.94 128 LEU A CA 1
ATOM 1065 C C . LEU A 1 128 ? -2.155 -3.044 -24.450 1.00 80.94 128 LEU A C 1
ATOM 1067 O O . LEU A 1 128 ? -1.668 -2.841 -25.566 1.00 80.94 128 LEU A O 1
ATOM 1071 N N . CYS A 1 129 ? -1.399 -3.092 -23.349 1.00 75.12 129 CYS A N 1
ATOM 1072 C CA . CYS A 1 129 ? 0.060 -2.971 -23.393 1.00 75.12 129 CYS A CA 1
ATOM 1073 C C . CYS A 1 129 ? 0.707 -4.100 -24.207 1.00 75.12 129 CYS A C 1
ATOM 1075 O O . CYS A 1 129 ? 1.563 -3.826 -25.049 1.00 75.12 129 CYS A O 1
ATOM 1077 N N . TYR A 1 130 ? 0.263 -5.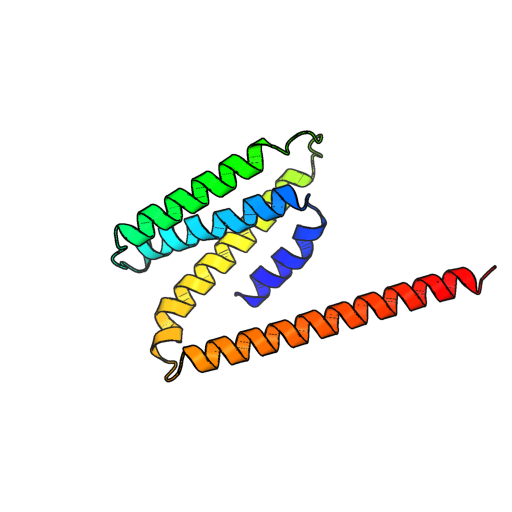346 -24.016 1.00 78.88 130 TYR A N 1
ATOM 1078 C CA . TYR A 1 130 ? 0.774 -6.496 -24.765 1.00 78.88 130 TYR A CA 1
ATOM 1079 C C . TYR A 1 130 ? 0.520 -6.369 -26.277 1.00 78.88 130 TYR A C 1
ATOM 1081 O O . TYR A 1 130 ? 1.434 -6.552 -27.085 1.00 78.88 130 TYR A O 1
ATOM 1089 N N . LEU A 1 131 ? -0.702 -5.997 -26.677 1.00 79.94 131 LEU A N 1
ATOM 1090 C CA . LEU A 1 131 ? -1.056 -5.784 -28.085 1.00 79.94 131 LEU A CA 1
ATOM 1091 C C . LEU A 1 131 ? -0.243 -4.644 -28.712 1.00 79.94 131 LEU A C 1
ATOM 1093 O O . LEU A 1 131 ? 0.229 -4.768 -29.846 1.00 79.94 131 LEU A O 1
ATOM 1097 N N . ARG A 1 132 ? -0.026 -3.552 -27.970 1.00 78.12 132 ARG A N 1
ATOM 1098 C CA . ARG A 1 132 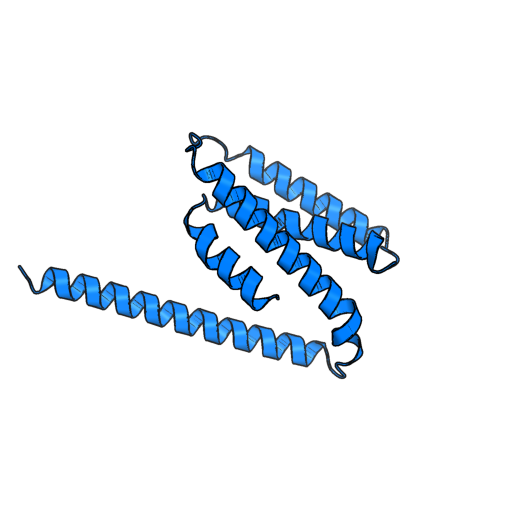? 0.810 -2.431 -28.411 1.00 78.12 132 ARG A CA 1
ATOM 1099 C C . ARG A 1 132 ? 2.261 -2.859 -28.641 1.00 78.12 132 ARG A C 1
ATOM 1101 O O . ARG A 1 132 ? 2.813 -2.527 -29.687 1.00 78.12 132 ARG A O 1
ATOM 1108 N N . GLU A 1 133 ? 2.879 -3.595 -27.718 1.00 77.12 133 GLU A N 1
ATOM 1109 C CA . GLU A 1 133 ? 4.254 -4.091 -27.895 1.00 77.12 133 GLU A CA 1
ATOM 1110 C C . GLU A 1 133 ? 4.385 -5.028 -29.099 1.00 77.12 133 GLU A C 1
ATOM 1112 O O . GLU A 1 133 ? 5.358 -4.931 -29.853 1.00 77.12 133 GLU A O 1
ATOM 1117 N N . LYS A 1 134 ? 3.398 -5.904 -29.322 1.00 74.44 134 LYS A N 1
ATOM 1118 C CA . LYS A 1 134 ? 3.396 -6.821 -30.468 1.00 74.44 134 LYS A CA 1
ATOM 1119 C C . LYS A 1 134 ? 3.269 -6.062 -31.793 1.00 74.44 134 LYS A C 1
ATOM 1121 O O . LYS A 1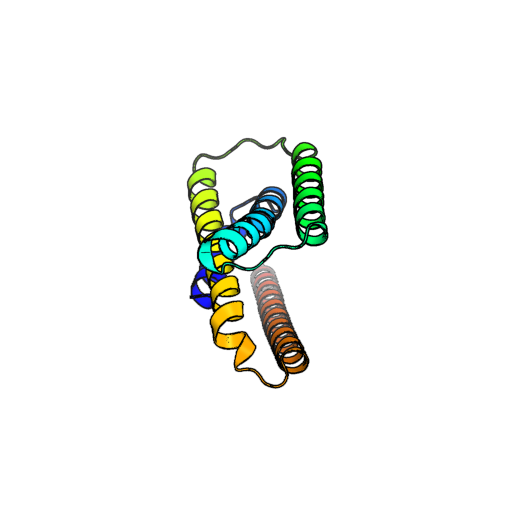 134 ? 4.044 -6.324 -32.708 1.00 74.44 134 LYS A O 1
ATOM 1126 N N . ASN A 1 135 ? 2.386 -5.064 -31.869 1.00 61.94 135 ASN A N 1
ATOM 1127 C CA . ASN A 1 135 ? 2.264 -4.191 -33.043 1.00 61.94 135 ASN A CA 1
ATOM 1128 C C . ASN A 1 135 ? 3.534 -3.360 -33.305 1.00 61.94 135 ASN A C 1
ATOM 1130 O O . ASN A 1 135 ? 3.897 -3.155 -34.462 1.00 61.94 135 ASN A O 1
ATOM 1134 N N . ILE A 1 136 ? 4.237 -2.910 -32.258 1.00 58.28 136 ILE A N 1
ATOM 1135 C CA . ILE A 1 136 ? 5.528 -2.214 -32.397 1.00 58.28 136 ILE A CA 1
ATOM 1136 C C . ILE A 1 136 ? 6.607 -3.171 -32.930 1.00 58.28 136 ILE A C 1
ATOM 1138 O O . ILE A 1 136 ? 7.321 -2.812 -33.864 1.00 58.28 136 ILE A O 1
ATOM 1142 N N . LYS A 1 137 ? 6.696 -4.401 -32.403 1.00 52.38 137 LYS A N 1
ATOM 1143 C CA . LYS A 1 137 ? 7.644 -5.417 -32.899 1.00 52.38 137 LYS A CA 1
ATOM 1144 C C . LYS A 1 137 ? 7.373 -5.816 -34.352 1.00 52.38 137 LYS A C 1
ATOM 1146 O O . LYS A 1 137 ? 8.320 -5.959 -35.115 1.00 52.38 137 LYS A O 1
ATOM 1151 N N . ILE A 1 138 ? 6.104 -5.940 -34.747 1.00 51.31 138 ILE A N 1
ATOM 1152 C CA . ILE A 1 138 ? 5.708 -6.248 -36.130 1.00 51.31 138 ILE A CA 1
ATOM 1153 C C . ILE A 1 138 ? 6.086 -5.099 -37.079 1.00 51.31 138 ILE A C 1
ATOM 1155 O O . ILE A 1 138 ? 6.648 -5.353 -38.138 1.00 51.31 138 ILE A O 1
ATOM 1159 N N . LYS A 1 139 ? 5.868 -3.833 -36.692 1.00 47.50 139 LYS A N 1
ATOM 1160 C CA . LYS A 1 139 ? 6.286 -2.678 -37.511 1.00 47.50 139 LYS A CA 1
ATOM 1161 C C . LYS A 1 139 ? 7.800 -2.588 -37.717 1.00 47.50 139 LYS A C 1
ATOM 1163 O O . LYS A 1 139 ? 8.224 -2.173 -38.787 1.00 47.50 139 LYS A O 1
ATOM 1168 N N . ILE A 1 140 ? 8.604 -2.974 -36.725 1.00 49.19 140 ILE A N 1
ATOM 1169 C CA . ILE A 1 140 ? 10.070 -3.021 -36.865 1.00 49.19 140 ILE A CA 1
ATOM 1170 C C . ILE A 1 140 ? 10.491 -4.147 -37.823 1.00 49.19 140 ILE A C 1
ATOM 1172 O O . ILE A 1 140 ? 11.431 -3.968 -38.585 1.00 49.19 140 ILE A O 1
ATOM 1176 N N . PHE A 1 141 ? 9.778 -5.276 -37.825 1.00 44.19 141 PHE A N 1
ATOM 1177 C CA . PHE A 1 141 ? 10.076 -6.418 -38.698 1.00 44.19 141 PHE A CA 1
ATOM 1178 C C . PHE A 1 141 ? 9.620 -6.251 -40.154 1.00 44.19 141 PHE A C 1
ATOM 1180 O O . PHE A 1 141 ? 10.174 -6.905 -41.023 1.00 44.19 141 PHE A O 1
ATOM 1187 N N . ILE A 1 142 ? 8.621 -5.407 -40.429 1.00 48.69 142 ILE A N 1
ATOM 1188 C CA . ILE A 1 142 ? 8.110 -5.170 -41.795 1.00 48.69 142 ILE A CA 1
ATOM 1189 C C . ILE A 1 142 ? 8.932 -4.101 -42.546 1.00 48.69 142 ILE A C 1
ATOM 1191 O O . ILE A 1 142 ? 8.814 -3.975 -43.758 1.00 48.69 142 ILE A O 1
ATOM 1195 N N . ASN A 1 143 ? 9.790 -3.349 -41.848 1.00 40.94 143 ASN A N 1
ATOM 1196 C CA . ASN A 1 143 ? 10.636 -2.299 -42.433 1.00 40.94 143 ASN A CA 1
ATOM 1197 C C . ASN A 1 143 ? 12.082 -2.749 -42.744 1.00 40.94 143 ASN A C 1
ATOM 1199 O O . ASN A 1 143 ? 12.956 -1.893 -42.887 1.00 40.94 143 ASN A O 1
ATOM 1203 N N . TYR A 1 144 ? 12.328 -4.058 -42.850 1.00 40.50 144 TYR A N 1
ATOM 1204 C CA . TYR A 1 144 ? 13.581 -4.637 -43.350 1.00 40.50 144 TYR A CA 1
ATOM 1205 C C . TYR A 1 144 ? 13.318 -5.526 -44.561 1.00 40.50 144 TYR A C 1
ATOM 1207 O O . TYR A 1 144 ? 12.355 -6.322 -44.496 1.00 40.50 144 TYR A O 1
#

Radius of gyration: 19.43 Å; chains: 1; bounding box: 50×22×65 Å